Protein AF-A0A0L7RHU5-F1 (afdb_monomer_lite)

InterPro domains:
  IPR001623 DnaJ domain [PF00226] (1-61)
  IPR001623 DnaJ domain [PR00625] (3-21)
  IPR001623 DnaJ domain [PR00625] (21-36)
  IPR001623 DnaJ domain [PR00625] (69-81)
  IPR001623 DnaJ domain [PS50076] (1-64)
  IPR001623 DnaJ domain [SM00271] (1-56)
  IPR001623 DnaJ domain [cd06257] (1-52)
  IPR036869 Chaperone J-domain superfamily [G3DSA:1.10.287.110] (1-81)
  IPR036869 Chaperone J-domain superfamily [SSF46565] (1-67)
  IPR052763 DnaJ Homolog Subfamily C Member 4 [PTHR44825] (1-72)

Foldseek 3Di:
DLCVLLPHDPPDDLVSLVVSLVVVCVVLPCVPPDDNDPVSNVSSVVSNVQCNDPVSVVVVVVVVVVVVVVVPPVVVVVVPD

pLDDT: mean 77.22, std 14.47, range [41.91, 92.5]

Structure (mmCIF, N/CA/C/O backbone):
data_AF-A0A0L7RHU5-F1
#
_entry.id   AF-A0A0L7RHU5-F1
#
loop_
_atom_site.group_PDB
_atom_site.id
_atom_site.type_symbol
_atom_site.label_atom_id
_atom_site.label_alt_id
_atom_site.label_comp_id
_atom_site.label_asym_id
_atom_site.label_entity_id
_atom_site.label_seq_id
_atom_site.pdbx_PDB_ins_code
_atom_site.Cartn_x
_atom_site.Cartn_y
_atom_site.Cartn_z
_atom_site.occupancy
_atom_site.B_iso_or_equiv
_atom_site.auth_seq_id
_atom_site.auth_comp_id
_atom_site.auth_asym_id
_atom_site.auth_atom_id
_atom_site.pdbx_PDB_model_num
ATOM 1 N N . ASN A 1 1 ? -3.873 6.107 -9.111 1.00 82.31 1 ASN A N 1
ATOM 2 C CA . ASN A 1 1 ? -4.256 5.676 -7.746 1.00 82.31 1 ASN A CA 1
ATOM 3 C C . ASN A 1 1 ? -3.155 4.778 -7.157 1.00 82.31 1 ASN A C 1
ATOM 5 O O . ASN A 1 1 ? -2.584 4.011 -7.922 1.00 82.31 1 ASN A O 1
ATOM 9 N N . TYR A 1 2 ? -2.812 4.836 -5.860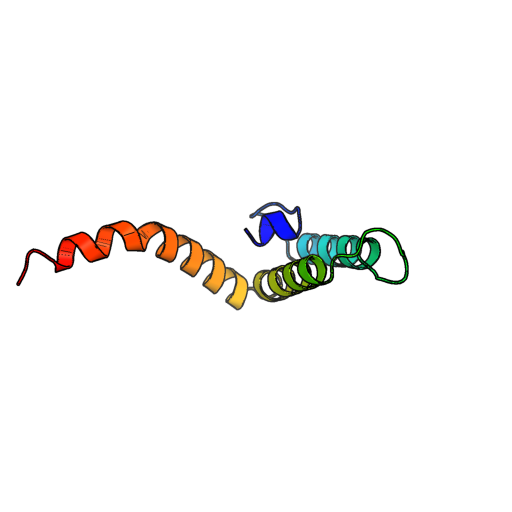 1.00 86.44 2 TYR A N 1
ATOM 10 C CA . TYR A 1 2 ? -1.746 3.982 -5.284 1.00 86.44 2 TYR A CA 1
ATOM 11 C C . TYR A 1 2 ? -2.018 2.473 -5.405 1.00 86.44 2 TYR A C 1
ATOM 13 O O . TYR A 1 2 ? -1.082 1.699 -5.597 1.00 86.44 2 TYR A O 1
ATOM 21 N N . TYR A 1 3 ? -3.285 2.052 -5.372 1.00 88.19 3 TYR A N 1
ATOM 22 C CA . TYR A 1 3 ? -3.649 0.649 -5.607 1.00 88.19 3 TYR A CA 1
ATOM 23 C C . TYR A 1 3 ? -3.349 0.215 -7.050 1.00 88.19 3 TYR A C 1
ATOM 25 O O . TYR A 1 3 ? -2.808 -0.864 -7.270 1.00 88.19 3 TYR A O 1
ATOM 33 N N . GLU A 1 4 ? -3.598 1.091 -8.028 1.00 88.25 4 GLU A N 1
ATOM 34 C CA . GLU A 1 4 ? -3.278 0.838 -9.440 1.00 88.25 4 GLU A CA 1
ATOM 35 C C . GLU A 1 4 ? -1.770 0.800 -9.692 1.00 88.25 4 GLU A C 1
ATOM 37 O O . GLU A 1 4 ? -1.305 -0.028 -10.467 1.00 88.25 4 GLU A O 1
ATOM 42 N N . VAL A 1 5 ? -0.997 1.649 -9.004 1.00 88.94 5 VAL A N 1
ATOM 43 C CA . VAL A 1 5 ? 0.474 1.660 -9.102 1.00 88.94 5 VAL A CA 1
ATOM 44 C C . VAL A 1 5 ? 1.066 0.321 -8.659 1.00 88.94 5 VAL A C 1
ATOM 46 O O . VAL A 1 5 ? 2.005 -0.174 -9.276 1.00 88.94 5 VAL A O 1
ATOM 49 N N . LEU A 1 6 ? 0.507 -0.280 -7.606 1.00 87.94 6 LEU A N 1
ATOM 50 C CA . LEU A 1 6 ? 0.901 -1.614 -7.152 1.00 87.94 6 LEU A CA 1
ATOM 51 C C . LEU A 1 6 ? 0.201 -2.746 -7.922 1.00 87.94 6 LEU A C 1
ATOM 53 O O . LEU A 1 6 ? 0.544 -3.909 -7.724 1.00 87.94 6 LEU A O 1
ATOM 57 N N . GLY A 1 7 ? -0.768 -2.433 -8.787 1.00 88.44 7 GLY A N 1
ATOM 58 C CA . GLY A 1 7 ? -1.567 -3.420 -9.514 1.00 88.44 7 GLY A CA 1
ATOM 59 C C . GLY A 1 7 ? -2.422 -4.304 -8.602 1.00 88.44 7 GLY A C 1
ATOM 60 O O . GLY A 1 7 ? -2.649 -5.472 -8.913 1.00 88.44 7 GLY A O 1
ATOM 61 N N . VAL A 1 8 ? -2.860 -3.776 -7.457 1.00 91.31 8 VAL A N 1
ATOM 62 C CA . VAL A 1 8 ? -3.655 -4.501 -6.457 1.00 91.31 8 VAL A CA 1
ATOM 63 C C . VAL A 1 8 ? -5.058 -3.912 -6.333 1.00 91.31 8 VAL A C 1
ATOM 65 O O . VAL A 1 8 ? -5.305 -2.758 -6.675 1.00 91.31 8 VAL A O 1
ATOM 68 N N . SER A 1 9 ? -5.994 -4.704 -5.810 1.00 89.12 9 SER A N 1
ATOM 69 C CA . SER A 1 9 ? -7.341 -4.218 -5.497 1.00 89.12 9 SER A CA 1
ATOM 70 C C . SER A 1 9 ? -7.325 -3.245 -4.308 1.00 89.12 9 SER A C 1
ATOM 72 O O . SER A 1 9 ? -6.482 -3.350 -3.418 1.00 89.12 9 SER A O 1
ATOM 74 N N . THR A 1 10 ? -8.305 -2.344 -4.225 1.00 85.31 10 THR A N 1
ATOM 75 C CA . THR A 1 10 ? -8.533 -1.478 -3.048 1.00 85.31 10 THR A CA 1
ATOM 76 C C . THR A 1 10 ? -8.820 -2.279 -1.771 1.00 85.31 10 THR A C 1
ATOM 78 O O . THR A 1 10 ? -8.499 -1.844 -0.661 1.00 85.31 10 THR A O 1
ATOM 81 N N . ASN A 1 11 ? -9.351 -3.496 -1.934 1.00 86.06 11 ASN A N 1
ATOM 82 C CA . ASN A 1 11 ? -9.584 -4.464 -0.861 1.00 86.06 11 ASN A CA 1
ATOM 83 C C . ASN A 1 11 ? -8.359 -5.335 -0.536 1.00 86.06 11 ASN A C 1
ATOM 85 O O . ASN A 1 11 ? -8.458 -6.211 0.321 1.00 86.06 11 ASN A O 1
ATOM 89 N N . ALA A 1 12 ? -7.216 -5.116 -1.195 1.00 88.44 12 ALA A N 1
ATOM 90 C CA . ALA A 1 12 ? -6.026 -5.922 -0.973 1.00 88.44 12 ALA A CA 1
ATOM 91 C C . ALA A 1 12 ? -5.551 -5.845 0.483 1.00 88.44 12 ALA A C 1
ATOM 93 O O . ALA A 1 12 ? -5.510 -4.787 1.128 1.00 88.44 12 ALA A O 1
ATOM 94 N N . THR A 1 13 ? -5.159 -7.003 0.996 1.00 89.62 13 THR A N 1
ATOM 95 C CA . THR A 1 13 ? -4.569 -7.149 2.319 1.00 89.62 13 THR A CA 1
ATOM 96 C C . THR A 1 13 ? -3.139 -6.608 2.332 1.00 89.62 13 THR A C 1
ATOM 98 O O . THR A 1 13 ? -2.456 -6.533 1.310 1.00 89.62 13 THR A O 1
ATOM 101 N N . LYS A 1 14 ? -2.620 -6.282 3.523 1.00 87.56 14 LYS A N 1
ATOM 102 C CA . LYS A 1 14 ? -1.217 -5.848 3.682 1.00 87.56 14 LYS A CA 1
ATOM 103 C C . LYS A 1 14 ? -0.218 -6.852 3.107 1.00 87.56 14 LYS A C 1
ATOM 105 O O . LYS A 1 14 ? 0.840 -6.458 2.626 1.00 87.56 14 LYS A O 1
ATOM 110 N N . LYS A 1 15 ? -0.554 -8.143 3.179 1.00 90.00 15 LYS A N 1
ATOM 111 C CA . LYS A 1 15 ? 0.267 -9.219 2.630 1.00 90.00 15 LYS A CA 1
ATOM 112 C C . LYS A 1 15 ? 0.331 -9.125 1.105 1.00 90.00 15 LYS A C 1
ATOM 114 O O . LYS A 1 15 ? 1.428 -9.113 0.568 1.00 90.00 15 LYS A O 1
ATOM 119 N N . GLU A 1 16 ? -0.808 -8.966 0.437 1.00 90.81 16 GLU A N 1
ATOM 120 C CA . GLU A 1 16 ? -0.867 -8.801 -1.023 1.00 90.81 16 GLU A CA 1
ATOM 121 C C . GLU A 1 16 ? -0.164 -7.523 -1.491 1.00 90.81 16 GLU A C 1
ATOM 123 O O . GLU A 1 16 ? 0.598 -7.561 -2.451 1.00 90.81 16 GLU A O 1
ATOM 128 N N . ILE A 1 17 ? -0.339 -6.413 -0.767 1.00 90.25 17 ILE A N 1
ATOM 129 C CA . ILE A 1 17 ? 0.359 -5.143 -1.030 1.00 90.25 17 I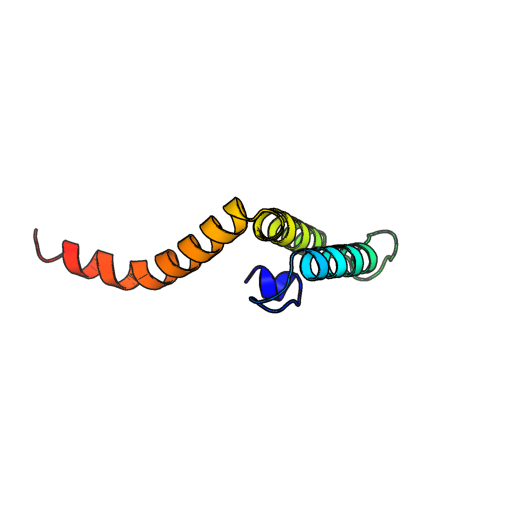LE A CA 1
ATOM 130 C C . ILE A 1 17 ? 1.884 -5.329 -0.957 1.00 90.25 17 ILE A C 1
ATOM 132 O O . ILE A 1 17 ? 2.621 -4.841 -1.814 1.00 90.25 17 ILE A O 1
ATOM 136 N N . LYS A 1 18 ? 2.368 -6.061 0.053 1.00 90.44 18 LYS A N 1
ATOM 137 C CA . LYS A 1 18 ? 3.794 -6.361 0.224 1.00 90.44 18 LYS A CA 1
ATOM 138 C C . LYS A 1 18 ? 4.317 -7.309 -0.858 1.00 90.44 18 LYS A C 1
ATOM 140 O O . LYS A 1 18 ? 5.390 -7.060 -1.404 1.00 90.44 18 LYS A O 1
ATOM 145 N N . ASP A 1 19 ? 3.572 -8.365 -1.174 1.00 92.50 19 ASP A N 1
ATOM 146 C CA . ASP A 1 19 ? 3.937 -9.334 -2.214 1.00 92.50 19 ASP A CA 1
ATOM 147 C C . ASP A 1 19 ? 4.014 -8.646 -3.596 1.00 92.50 19 ASP A C 1
ATOM 149 O O . ASP A 1 19 ? 4.984 -8.841 -4.335 1.00 92.50 19 ASP A O 1
ATOM 153 N N . ALA A 1 20 ? 3.062 -7.760 -3.913 1.00 91.81 20 ALA A N 1
ATOM 154 C CA . ALA A 1 20 ? 3.062 -6.957 -5.136 1.00 91.81 20 ALA A CA 1
ATOM 155 C C . ALA A 1 20 ? 4.251 -5.986 -5.20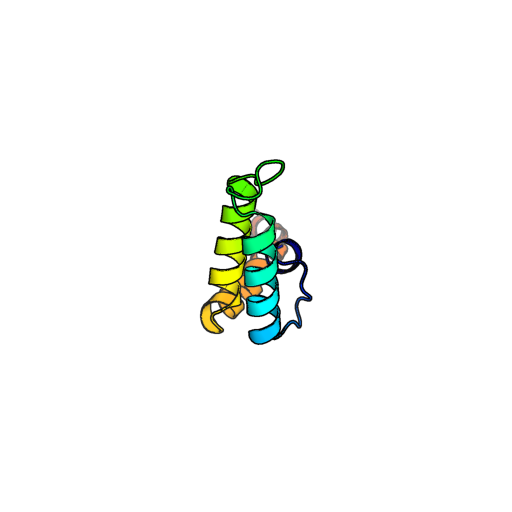7 1.00 91.81 20 ALA A C 1
ATOM 157 O O . ALA A 1 20 ? 4.940 -5.940 -6.228 1.00 91.81 20 ALA A O 1
ATOM 158 N N . TYR A 1 21 ? 4.552 -5.273 -4.114 1.00 91.19 21 TYR A N 1
ATOM 159 C CA . TYR A 1 21 ? 5.724 -4.394 -4.024 1.00 91.19 21 TYR A CA 1
ATOM 160 C C . TYR A 1 21 ? 7.029 -5.151 -4.303 1.00 91.19 21 TYR A C 1
ATOM 162 O O . TYR A 1 21 ? 7.839 -4.707 -5.113 1.00 91.19 21 TYR A O 1
ATOM 170 N N . ILE A 1 22 ? 7.226 -6.322 -3.685 1.00 89.50 22 ILE A N 1
ATOM 171 C CA . ILE A 1 22 ? 8.438 -7.134 -3.882 1.00 89.50 22 ILE A CA 1
ATOM 172 C C . ILE A 1 22 ? 8.547 -7.604 -5.337 1.00 89.50 22 ILE A C 1
ATOM 174 O O . ILE A 1 22 ? 9.636 -7.573 -5.914 1.00 89.50 22 ILE A O 1
ATOM 178 N N . LYS A 1 23 ? 7.432 -8.027 -5.942 1.00 88.50 23 LYS A N 1
ATOM 179 C CA . LYS A 1 23 ? 7.391 -8.464 -7.342 1.00 88.50 23 LYS A CA 1
ATOM 180 C C . LYS A 1 23 ? 7.761 -7.320 -8.290 1.00 88.50 23 LYS A C 1
ATOM 182 O O . LYS A 1 23 ? 8.669 -7.482 -9.101 1.00 88.50 23 LYS A O 1
ATOM 187 N N . LEU A 1 24 ? 7.123 -6.161 -8.137 1.00 86.38 24 LEU A N 1
ATOM 188 C CA . LEU A 1 24 ? 7.376 -4.979 -8.962 1.00 86.38 24 LEU A CA 1
ATOM 189 C C . LEU A 1 24 ? 8.790 -4.425 -8.762 1.00 86.38 24 LEU A C 1
ATOM 191 O O . LEU A 1 24 ? 9.459 -4.097 -9.735 1.00 86.38 24 LEU A O 1
ATOM 195 N N . SER A 1 25 ? 9.284 -4.393 -7.523 1.00 84.12 25 SER A N 1
ATOM 196 C CA . SER A 1 25 ? 10.645 -3.953 -7.194 1.00 84.12 25 SER A CA 1
ATOM 197 C C . SER A 1 25 ? 11.706 -4.808 -7.897 1.00 84.12 25 SER A C 1
ATOM 199 O O . SER A 1 25 ? 12.648 -4.270 -8.473 1.00 84.12 25 SER A O 1
ATOM 201 N N . LYS A 1 26 ? 11.514 -6.135 -7.947 1.00 82.00 26 LYS A N 1
ATOM 202 C CA . LYS A 1 26 ? 12.391 -7.0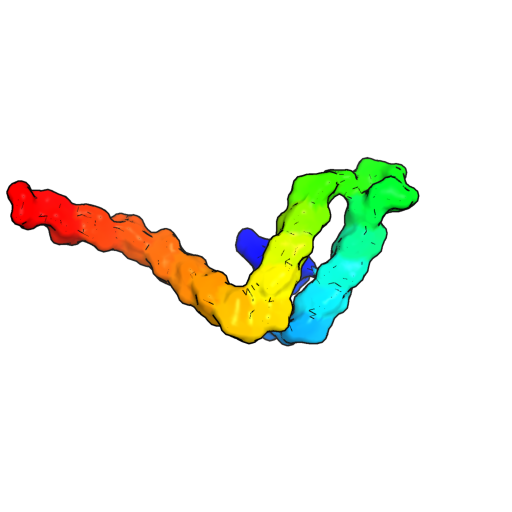54 -8.695 1.00 82.00 26 LYS A CA 1
ATOM 203 C C . LYS A 1 26 ? 12.298 -6.863 -10.211 1.00 82.00 26 LYS A C 1
ATOM 205 O O . LYS A 1 26 ? 13.312 -6.963 -10.898 1.00 82.00 26 LYS A O 1
ATOM 210 N N . GLN A 1 27 ? 11.101 -6.593 -10.733 1.00 78.88 27 GLN A N 1
ATOM 211 C CA . GLN A 1 27 ? 10.887 -6.347 -12.165 1.00 78.88 27 GLN A CA 1
ATOM 212 C C . GLN A 1 27 ? 11.481 -5.013 -12.629 1.00 78.88 27 GLN A C 1
ATOM 214 O O . GLN A 1 27 ? 11.976 -4.927 -13.748 1.00 78.88 27 GLN A O 1
ATOM 219 N N . MET A 1 28 ? 11.455 -3.996 -11.769 1.00 75.50 28 MET A N 1
ATOM 220 C CA . MET A 1 28 ? 11.949 -2.645 -12.054 1.00 75.50 28 MET A CA 1
ATOM 221 C C . MET A 1 28 ? 13.394 -2.419 -11.587 1.00 75.50 28 MET A C 1
ATOM 223 O O . MET A 1 28 ? 13.881 -1.291 -11.636 1.00 75.50 28 MET A O 1
ATOM 227 N N . HIS A 1 29 ? 14.082 -3.466 -11.123 1.00 69.56 29 HIS A N 1
ATOM 228 C CA . HIS A 1 29 ? 15.450 -3.364 -10.627 1.00 69.56 29 HIS A CA 1
ATOM 229 C C . HIS A 1 29 ? 16.415 -2.976 -11.768 1.00 69.56 29 HIS A C 1
ATOM 231 O O . HIS A 1 29 ? 16.363 -3.603 -12.828 1.00 69.56 29 HIS A O 1
ATOM 237 N N . PRO A 1 30 ? 17.316 -1.993 -11.571 1.00 65.50 30 PRO A N 1
ATOM 238 C CA . PRO A 1 30 ? 18.193 -1.467 -12.629 1.00 65.50 30 PRO A CA 1
ATOM 239 C C . PRO A 1 30 ? 19.170 -2.506 -13.206 1.00 65.50 30 PRO A C 1
ATOM 241 O O . PRO A 1 30 ? 19.625 -2.369 -14.338 1.00 65.50 30 PRO A O 1
ATOM 244 N N . ASP A 1 31 ? 19.444 -3.571 -12.453 1.00 70.31 31 ASP A N 1
ATOM 245 C CA . ASP A 1 31 ? 20.279 -4.705 -12.879 1.00 70.31 31 ASP A CA 1
ATOM 246 C C . ASP A 1 31 ? 19.589 -5.568 -13.961 1.00 70.31 31 ASP A C 1
ATOM 248 O O . ASP A 1 31 ? 20.241 -6.175 -14.803 1.00 70.31 31 ASP A O 1
ATOM 252 N N . ASN A 1 32 ? 18.250 -5.532 -14.039 1.00 64.44 32 ASN A N 1
ATOM 253 C CA . ASN A 1 32 ? 17.488 -6.032 -15.189 1.00 64.44 32 ASN A CA 1
ATOM 254 C C . ASN A 1 32 ? 17.403 -4.924 -16.253 1.00 64.44 32 ASN A C 1
ATOM 256 O O . ASN A 1 32 ? 16.344 -4.355 -16.539 1.00 64.44 32 ASN A O 1
ATOM 260 N N . SER A 1 33 ? 18.569 -4.568 -16.791 1.00 56.88 33 SER A N 1
ATOM 261 C CA . SER A 1 33 ? 18.785 -3.483 -17.750 1.00 56.88 33 SER A CA 1
ATOM 262 C C . SER A 1 33 ? 17.943 -3.654 -19.018 1.00 56.88 33 SER A C 1
ATOM 264 O O . SER A 1 33 ? 18.332 -4.379 -19.928 1.00 56.88 33 SER A O 1
ATOM 266 N N . SER A 1 34 ? 16.780 -2.989 -19.072 1.00 55.75 34 SER A N 1
ATOM 267 C CA . SER A 1 34 ? 16.055 -2.611 -20.306 1.00 55.75 34 SER A CA 1
ATOM 268 C C . SER A 1 34 ? 14.820 -1.722 -20.067 1.00 55.75 34 SER A C 1
ATOM 270 O O . SER A 1 34 ? 14.395 -1.051 -21.002 1.00 55.75 34 SER A O 1
ATOM 272 N N . LYS A 1 35 ? 14.188 -1.716 -18.875 1.00 56.22 35 LYS A N 1
ATOM 273 C CA . LYS A 1 35 ? 12.870 -1.047 -18.683 1.00 56.22 35 LYS A CA 1
ATOM 274 C C . LYS A 1 35 ? 12.633 -0.343 -17.334 1.00 56.22 35 LYS A C 1
ATOM 276 O O . LYS A 1 35 ? 11.537 0.162 -17.103 1.00 56.22 35 LYS A O 1
ATOM 281 N N . GLY A 1 36 ? 13.618 -0.307 -16.437 1.00 56.75 36 GLY A N 1
ATOM 282 C CA . GLY A 1 36 ? 13.457 0.270 -15.098 1.00 56.75 36 GLY A CA 1
ATOM 283 C C . GLY A 1 36 ? 13.422 1.800 -15.109 1.00 56.75 36 GLY A C 1
ATOM 284 O O . GLY A 1 36 ? 14.457 2.443 -14.965 1.00 56.75 36 GLY A O 1
ATOM 285 N N . ASN A 1 37 ? 12.239 2.400 -15.252 1.00 70.44 37 ASN A N 1
ATOM 286 C CA . ASN A 1 37 ? 12.057 3.832 -15.016 1.00 70.44 37 ASN A CA 1
ATOM 287 C C . ASN A 1 37 ? 12.179 4.128 -13.517 1.00 70.44 37 ASN A C 1
ATOM 289 O O . ASN A 1 37 ? 11.340 3.700 -12.723 1.00 70.44 37 ASN A O 1
ATOM 293 N N . HIS A 1 38 ? 13.185 4.920 -13.132 1.00 75.31 38 HIS A N 1
ATOM 294 C CA . HIS A 1 38 ? 13.358 5.399 -11.755 1.00 75.31 38 HIS A CA 1
ATOM 295 C C . HIS A 1 38 ? 12.069 6.033 -11.206 1.00 75.31 38 HIS A C 1
ATOM 297 O O . HIS A 1 38 ? 11.677 5.773 -10.072 1.00 75.31 38 HIS A O 1
ATOM 303 N N . ALA A 1 39 ? 11.360 6.790 -12.048 1.00 81.00 39 ALA A N 1
ATOM 304 C CA . ALA A 1 39 ? 10.084 7.407 -11.703 1.00 81.00 39 ALA A CA 1
ATOM 305 C C . ALA A 1 39 ? 9.015 6.386 -11.276 1.00 81.00 39 ALA A C 1
ATOM 307 O O . ALA A 1 39 ? 8.256 6.639 -10.344 1.00 81.00 39 ALA A O 1
ATOM 308 N N . ASP A 1 40 ? 8.957 5.223 -11.920 1.00 81.50 40 ASP A N 1
ATOM 309 C CA . ASP A 1 40 ? 7.974 4.196 -11.581 1.00 81.50 40 ASP A CA 1
ATOM 310 C C . ASP A 1 40 ? 8.363 3.462 -10.296 1.00 81.50 40 ASP A C 1
ATOM 312 O O . ASP A 1 40 ? 7.499 3.170 -9.470 1.00 81.50 40 ASP A O 1
ATOM 316 N N . PHE A 1 41 ? 9.662 3.262 -10.056 1.00 83.19 41 PHE A N 1
ATOM 317 C CA . PHE A 1 41 ? 10.155 2.744 -8.779 1.00 83.19 41 PHE A CA 1
ATOM 318 C C . PHE A 1 41 ? 9.798 3.668 -7.604 1.00 83.19 41 PHE A C 1
ATOM 320 O O . PHE A 1 41 ? 9.341 3.192 -6.562 1.00 83.19 41 PHE A O 1
ATOM 327 N N . VAL A 1 42 ? 9.946 4.986 -7.783 1.00 86.19 42 VAL A N 1
ATOM 328 C CA . VAL A 1 42 ? 9.542 5.986 -6.781 1.00 86.19 42 VAL A CA 1
ATOM 329 C C . VAL A 1 42 ? 8.044 5.874 -6.486 1.00 86.19 42 VAL A C 1
ATOM 331 O O . VAL A 1 42 ? 7.678 5.703 -5.323 1.00 86.19 42 VAL A O 1
ATOM 334 N N . LYS A 1 43 ? 7.188 5.837 -7.518 1.00 88.62 43 LYS A N 1
ATOM 335 C CA . LYS A 1 43 ? 5.730 5.683 -7.345 1.00 88.62 43 LYS A CA 1
ATOM 336 C C . LYS A 1 43 ? 5.363 4.401 -6.593 1.00 88.62 43 LYS A C 1
ATOM 338 O O . LYS A 1 43 ? 4.507 4.432 -5.710 1.00 88.62 43 LYS A O 1
ATOM 343 N N . ILE A 1 44 ? 5.998 3.274 -6.928 1.00 89.31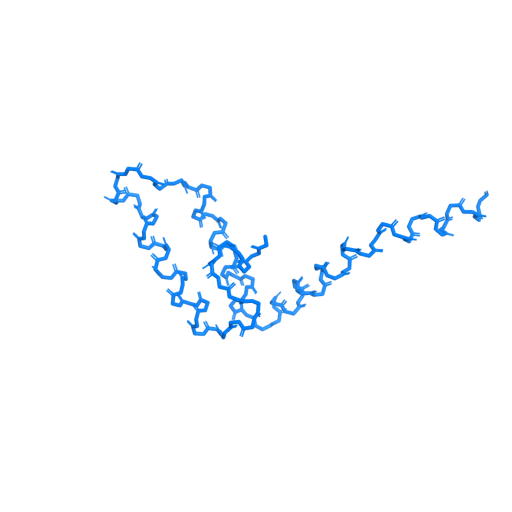 44 ILE A N 1
ATOM 344 C CA . ILE A 1 44 ? 5.781 1.977 -6.262 1.00 89.31 44 ILE A CA 1
ATOM 345 C C . ILE A 1 44 ? 6.136 2.068 -4.772 1.00 89.31 44 ILE A C 1
ATOM 347 O O . ILE A 1 44 ? 5.394 1.570 -3.921 1.00 89.31 44 ILE A O 1
ATOM 351 N N . ASN A 1 45 ? 7.249 2.724 -4.445 1.00 89.62 45 ASN A N 1
ATOM 352 C CA . ASN A 1 45 ? 7.705 2.885 -3.069 1.00 89.62 45 ASN A CA 1
ATOM 353 C C . ASN A 1 45 ? 6.796 3.827 -2.259 1.00 89.62 45 ASN A C 1
ATOM 355 O O . ASN A 1 45 ? 6.463 3.533 -1.110 1.00 89.62 45 ASN A O 1
ATOM 359 N N . GLU A 1 46 ? 6.341 4.931 -2.852 1.00 90.25 46 GLU A N 1
ATOM 360 C CA . GLU A 1 46 ? 5.365 5.833 -2.227 1.00 90.25 46 GLU A CA 1
ATOM 361 C C . GLU A 1 46 ? 4.032 5.125 -1.965 1.00 90.25 46 GLU A C 1
ATOM 363 O O . GLU A 1 46 ? 3.537 5.138 -0.834 1.00 90.25 46 GLU A O 1
ATOM 368 N N . ALA A 1 47 ? 3.495 4.427 -2.971 1.00 90.88 47 ALA A N 1
ATOM 369 C CA . ALA A 1 47 ? 2.259 3.662 -2.845 1.00 90.88 47 ALA A CA 1
ATOM 370 C C . ALA A 1 47 ? 2.352 2.623 -1.720 1.00 90.88 47 ALA A C 1
ATOM 372 O O . ALA A 1 47 ? 1.456 2.524 -0.879 1.00 90.88 47 ALA A O 1
ATOM 373 N N . TYR A 1 48 ? 3.462 1.884 -1.648 1.00 91.75 48 TYR A N 1
ATOM 374 C CA . TYR A 1 48 ? 3.696 0.932 -0.569 1.00 91.75 48 TYR A CA 1
ATOM 375 C C . TYR A 1 48 ? 3.798 1.619 0.800 1.00 91.75 48 TYR A C 1
ATOM 377 O O . TYR A 1 48 ? 3.164 1.163 1.751 1.00 91.75 48 TYR A O 1
ATOM 385 N N . ASN A 1 49 ? 4.537 2.725 0.926 1.00 89.12 49 ASN A N 1
ATOM 386 C CA . ASN A 1 49 ? 4.679 3.442 2.199 1.00 89.12 49 ASN A CA 1
ATOM 387 C C . ASN A 1 49 ? 3.338 3.923 2.760 1.00 89.12 49 ASN A C 1
ATOM 389 O O . ASN A 1 49 ? 3.107 3.834 3.971 1.00 89.12 49 ASN A O 1
ATOM 393 N N . VAL A 1 50 ? 2.450 4.391 1.883 1.00 89.19 50 VAL A N 1
ATOM 394 C CA . VAL A 1 50 ? 1.117 4.862 2.262 1.00 89.19 50 VAL A CA 1
ATOM 395 C C . VAL A 1 50 ? 0.186 3.692 2.583 1.00 89.19 50 VAL A C 1
ATOM 397 O O . VAL A 1 50 ? -0.462 3.708 3.629 1.00 89.19 50 VAL A O 1
ATOM 400 N N . LEU A 1 51 ? 0.148 2.649 1.751 1.00 87.38 51 LEU A N 1
ATOM 401 C CA . LEU A 1 51 ? -0.796 1.535 1.903 1.00 87.38 51 LEU A CA 1
ATOM 402 C C . LEU A 1 51 ? -0.370 0.486 2.948 1.00 87.38 51 LEU A C 1
ATOM 404 O O . LEU A 1 51 ? -1.214 -0.238 3.481 1.00 87.38 51 LEU A O 1
ATOM 408 N N . SER A 1 52 ? 0.920 0.406 3.283 1.00 86.25 52 SER A N 1
ATOM 409 C CA . SER A 1 52 ? 1.463 -0.580 4.230 1.00 86.25 52 SER A CA 1
ATOM 410 C C . SER A 1 52 ? 1.030 -0.323 5.682 1.00 86.25 52 SER A C 1
ATOM 412 O O . SER A 1 52 ? 0.745 -1.268 6.434 1.00 86.25 52 SER A O 1
ATOM 414 N N . LYS A 1 53 ? 0.910 0.948 6.102 1.00 87.12 53 LYS A N 1
ATOM 415 C CA . LYS A 1 53 ? 0.490 1.293 7.473 1.00 87.12 53 LYS A CA 1
ATOM 416 C C . LYS A 1 53 ? -1.004 1.602 7.506 1.00 87.12 53 LYS A C 1
ATOM 418 O O . LYS A 1 53 ? -1.511 2.384 6.715 1.00 87.12 53 LYS A O 1
ATOM 423 N N . THR A 1 54 ? -1.709 1.042 8.491 1.00 82.88 54 THR A N 1
ATOM 424 C CA . THR A 1 54 ? -3.165 1.228 8.626 1.00 82.88 54 THR A CA 1
ATOM 425 C C . THR A 1 54 ? -3.539 2.705 8.745 1.00 82.88 54 THR A C 1
ATOM 427 O O . THR A 1 54 ? -4.441 3.154 8.053 1.00 82.88 54 THR A O 1
ATOM 430 N N . LYS A 1 55 ? -2.809 3.471 9.569 1.00 83.88 55 LYS A N 1
ATOM 431 C CA . LYS A 1 55 ? -3.072 4.904 9.756 1.00 83.88 55 LYS A CA 1
ATOM 432 C C . LYS A 1 55 ? -2.879 5.700 8.463 1.00 83.88 55 LYS A C 1
ATOM 434 O O . LYS A 1 55 ? -3.750 6.476 8.108 1.00 83.88 55 LYS A O 1
ATOM 439 N N . THR A 1 56 ? -1.767 5.507 7.751 1.00 84.75 56 THR A N 1
ATOM 440 C CA . THR A 1 56 ? -1.492 6.250 6.506 1.00 84.75 56 THR A CA 1
ATOM 441 C C . THR A 1 56 ? -2.445 5.851 5.387 1.00 84.75 56 THR A C 1
ATOM 443 O O . THR A 1 56 ? -2.896 6.728 4.661 1.00 84.75 56 THR A O 1
ATOM 446 N N . LYS A 1 57 ? -2.830 4.569 5.307 1.00 84.06 57 LYS A N 1
ATOM 447 C CA . LYS A 1 57 ? -3.881 4.089 4.403 1.00 84.06 57 LYS A CA 1
ATOM 448 C C . LYS A 1 57 ? -5.201 4.807 4.682 1.00 84.06 57 LYS A C 1
ATOM 450 O O . LYS A 1 57 ? -5.790 5.360 3.769 1.00 84.06 57 LYS A O 1
ATOM 455 N N . GLN A 1 58 ? -5.621 4.861 5.948 1.00 84.00 58 GLN A N 1
ATOM 456 C CA . GLN A 1 58 ? -6.846 5.562 6.342 1.00 84.00 58 GLN A CA 1
ATOM 457 C C . GLN A 1 58 ? -6.796 7.053 5.996 1.00 84.00 58 GLN A C 1
ATOM 459 O O . GLN A 1 58 ? -7.768 7.572 5.462 1.00 84.00 58 GLN A O 1
ATOM 464 N N . TYR A 1 59 ? -5.677 7.735 6.258 1.00 84.44 59 TYR A N 1
ATOM 465 C CA . TYR A 1 59 ? -5.517 9.140 5.869 1.00 84.44 59 TYR A CA 1
ATOM 466 C C . TYR A 1 59 ? -5.580 9.335 4.357 1.00 84.44 59 TYR A C 1
ATOM 468 O O . TYR A 1 59 ? -6.231 10.269 3.908 1.00 84.44 59 TYR A O 1
ATOM 476 N N . TYR A 1 60 ? -4.961 8.450 3.578 1.00 82.62 60 TYR A N 1
ATOM 477 C CA . TYR A 1 60 ? -5.018 8.507 2.121 1.00 82.62 60 TYR A CA 1
ATOM 478 C C . TYR A 1 60 ? -6.422 8.234 1.581 1.00 82.62 60 TYR A C 1
ATOM 480 O O . TYR A 1 60 ? -6.894 8.972 0.728 1.00 82.62 60 TYR A O 1
ATOM 488 N N . ASP A 1 61 ? -7.118 7.222 2.104 1.00 83.00 61 ASP A N 1
ATOM 489 C CA . ASP A 1 61 ? -8.495 6.910 1.709 1.00 83.00 61 ASP A CA 1
ATOM 490 C C . ASP A 1 61 ? -9.455 8.067 2.074 1.00 83.00 61 ASP A C 1
ATOM 492 O O . ASP A 1 61 ? -10.390 8.368 1.328 1.00 83.00 61 ASP A O 1
ATOM 496 N N . LEU A 1 62 ? -9.215 8.747 3.205 1.00 82.50 62 LEU A N 1
ATOM 497 C CA . LEU A 1 62 ? -9.932 9.966 3.588 1.00 82.50 62 LEU A CA 1
ATOM 498 C C . LEU A 1 62 ? -9.607 11.122 2.639 1.00 82.50 62 LEU A C 1
ATOM 500 O O . LEU A 1 62 ? -10.532 11.714 2.091 1.00 82.50 62 LEU A O 1
ATOM 504 N N . ASP A 1 63 ? -8.329 11.421 2.407 1.00 81.62 63 ASP A N 1
ATOM 505 C CA . ASP A 1 63 ? -7.895 12.485 1.498 1.00 81.62 63 ASP A CA 1
ATOM 506 C C . ASP A 1 63 ? -8.464 12.286 0.090 1.00 81.62 63 ASP A C 1
ATOM 508 O O . ASP A 1 63 ? -9.079 13.197 -0.453 1.00 81.62 63 ASP A O 1
ATOM 512 N N . LEU A 1 64 ? -8.402 11.066 -0.449 1.00 80.31 64 LEU A N 1
ATOM 513 C CA . LEU A 1 64 ? -8.964 10.722 -1.755 1.00 80.31 64 LEU A CA 1
ATOM 514 C C . LEU A 1 64 ? -10.471 11.029 -1.828 1.00 80.31 64 LEU A C 1
ATOM 516 O O . LEU A 1 64 ? -10.969 11.483 -2.861 1.00 80.31 64 LEU A O 1
ATOM 520 N N . LYS A 1 65 ? -11.200 10.812 -0.726 1.00 74.19 65 LYS A N 1
ATOM 521 C CA . LYS A 1 65 ? -12.632 11.121 -0.596 1.00 74.19 65 LYS A CA 1
ATOM 522 C C . LYS A 1 65 ? -12.904 12.621 -0.429 1.00 74.19 65 LYS A C 1
ATOM 524 O O . LYS A 1 65 ? -13.944 13.088 -0.889 1.00 74.19 65 LYS A O 1
ATOM 529 N N . TYR A 1 66 ? -12.010 13.364 0.221 1.00 68.50 66 TYR A N 1
ATOM 530 C CA . TYR A 1 66 ? -12.124 14.813 0.419 1.00 68.50 66 TYR A CA 1
ATOM 531 C C . TYR A 1 66 ? -11.714 15.608 -0.829 1.00 68.50 66 TYR A C 1
ATOM 533 O O . TYR A 1 66 ? -12.446 16.512 -1.222 1.00 68.50 66 TYR A O 1
ATOM 541 N N . ASN A 1 67 ? -10.627 15.234 -1.508 1.00 66.56 67 ASN A N 1
ATOM 542 C CA . ASN A 1 67 ? -10.183 15.839 -2.770 1.00 66.56 67 ASN A CA 1
ATOM 543 C C . ASN A 1 67 ? -11.194 15.635 -3.910 1.00 66.56 67 ASN A C 1
ATOM 545 O O . ASN A 1 67 ? -11.339 16.494 -4.770 1.00 66.56 67 ASN A O 1
ATOM 549 N N . ASN A 1 68 ? -11.958 14.538 -3.901 1.00 60.09 68 ASN A N 1
ATOM 550 C CA . ASN A 1 68 ? -13.072 14.355 -4.842 1.00 60.09 68 ASN A CA 1
ATOM 551 C C . ASN A 1 68 ? -14.326 15.184 -4.489 1.00 60.09 68 ASN A C 1
ATOM 553 O O . ASN A 1 68 ? -15.262 15.223 -5.279 1.00 60.09 68 ASN A O 1
ATOM 557 N N . ARG A 1 69 ? -14.373 15.835 -3.316 1.00 54.75 69 ARG A N 1
ATOM 558 C CA . ARG A 1 69 ? -15.522 16.619 -2.818 1.00 54.75 69 ARG A CA 1
ATOM 559 C C . ARG A 1 69 ? -15.269 18.124 -2.717 1.00 54.75 69 ARG A C 1
ATOM 561 O O . ARG A 1 69 ? -16.221 18.883 -2.562 1.00 54.75 69 ARG A O 1
ATOM 568 N N . SER A 1 70 ? -14.019 18.573 -2.800 1.00 51.75 70 SER A N 1
ATOM 569 C CA . SER A 1 70 ? -13.648 19.990 -2.682 1.00 51.75 70 SER A CA 1
ATOM 570 C C . SER A 1 70 ? -14.115 20.850 -3.863 1.00 51.75 70 SER A C 1
ATOM 572 O O . SER A 1 70 ? -14.257 22.057 -3.699 1.00 51.75 70 SER A O 1
ATOM 574 N N . SER A 1 71 ? -14.469 20.253 -5.008 1.00 54.47 71 SER A N 1
ATOM 575 C CA . SER A 1 71 ? -15.043 20.987 -6.148 1.00 54.47 71 SER A CA 1
ATOM 576 C C . SER A 1 71 ? -16.442 21.577 -5.885 1.00 54.47 71 SER A C 1
ATOM 578 O O . SER A 1 71 ? -16.876 22.425 -6.660 1.00 54.47 71 SER A O 1
ATOM 580 N N . GLU A 1 72 ? -17.16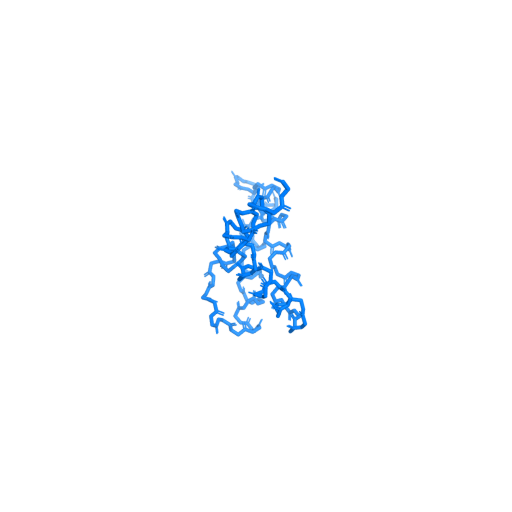0 21.158 -4.837 1.00 52.00 72 GLU A N 1
ATOM 581 C CA . GLU A 1 72 ? -18.509 21.674 -4.529 1.00 52.00 72 GLU A CA 1
ATOM 582 C C . GLU A 1 72 ? -18.533 22.707 -3.384 1.00 52.00 72 GLU A C 1
ATOM 584 O O . GLU A 1 72 ? -19.535 23.400 -3.208 1.00 52.00 72 GLU A O 1
ATOM 589 N N . TYR A 1 73 ? -17.447 22.862 -2.613 1.00 51.69 73 TYR A N 1
ATOM 590 C CA . TYR A 1 73 ? -17.437 23.729 -1.421 1.00 51.69 73 TYR A CA 1
ATOM 591 C C . TYR A 1 73 ? -16.975 25.170 -1.701 1.00 51.69 73 TYR A C 1
ATOM 593 O O . TYR A 1 73 ? -17.468 26.104 -1.067 1.00 51.69 73 TYR A O 1
ATOM 601 N N . ASP A 1 74 ? -16.105 25.379 -2.696 1.00 55.38 74 ASP A N 1
ATOM 602 C CA . ASP A 1 74 ? -15.685 26.725 -3.126 1.00 55.38 74 ASP A CA 1
ATOM 603 C C . ASP A 1 74 ? -16.856 27.546 -3.708 1.00 55.38 74 ASP A C 1
ATOM 605 O O . ASP A 1 74 ? -16.956 28.754 -3.493 1.00 55.38 74 ASP A O 1
ATOM 609 N N . GLY A 1 75 ? -17.822 26.887 -4.363 1.00 53.69 75 GLY A N 1
ATOM 610 C CA . GLY A 1 75 ? -19.011 27.547 -4.919 1.00 53.69 75 GLY A CA 1
ATOM 611 C C . GLY A 1 75 ? -20.009 28.056 -3.868 1.00 53.69 75 GLY A C 1
ATOM 612 O O . GLY A 1 75 ? -20.697 29.048 -4.105 1.00 53.69 75 GLY A O 1
ATOM 613 N N . TYR A 1 76 ? -20.072 27.427 -2.690 1.00 54.22 76 TYR A N 1
ATOM 614 C CA . TYR A 1 76 ? -21.029 27.785 -1.632 1.00 54.22 76 TYR A CA 1
ATOM 615 C C . TYR A 1 76 ? -20.580 28.981 -0.779 1.00 54.22 76 TYR A C 1
ATOM 617 O O . TYR A 1 76 ? -21.420 29.695 -0.232 1.00 54.22 76 TYR A O 1
ATOM 625 N N . MET A 1 77 ? -19.270 29.232 -0.679 1.00 51.88 77 MET A N 1
ATOM 626 C CA . MET A 1 77 ? -18.725 30.364 0.086 1.00 51.88 77 MET A CA 1
ATOM 627 C C . MET A 1 77 ? -18.641 31.660 -0.739 1.00 51.88 77 MET A C 1
ATOM 629 O O . MET A 1 77 ? -18.564 32.740 -0.160 1.00 51.88 77 MET A O 1
ATOM 633 N N . SER A 1 78 ? -18.721 31.580 -2.074 1.00 52.72 78 SER A N 1
ATOM 634 C CA . SER A 1 78 ? -18.624 32.743 -2.976 1.00 52.72 78 SER A CA 1
ATOM 635 C C . SER A 1 78 ? -19.917 33.570 -3.102 1.00 52.72 78 SER A C 1
ATOM 637 O O . SER A 1 78 ? -19.883 34.681 -3.613 1.00 52.72 78 SER A O 1
ATOM 639 N N . GLN A 1 79 ? -21.065 33.074 -2.620 1.00 48.88 79 GLN A N 1
ATOM 640 C CA . GLN A 1 79 ? -22.348 33.805 -2.669 1.00 48.88 79 GLN A CA 1
ATOM 641 C C . GLN A 1 79 ? -22.608 34.700 -1.445 1.00 48.88 79 GLN A C 1
ATOM 643 O O . GLN A 1 79 ? -23.698 35.257 -1.311 1.00 48.88 79 GLN A O 1
ATOM 648 N N . LYS A 1 80 ? -21.645 34.808 -0.520 1.00 46.03 80 LYS A N 1
ATOM 649 C CA . LYS A 1 80 ? -21.814 35.548 0.740 1.00 46.03 80 LYS A CA 1
ATOM 650 C C . LYS A 1 80 ? -20.912 36.772 0.915 1.00 46.03 80 LYS A C 1
ATOM 652 O O . LYS A 1 80 ? -20.868 37.298 2.024 1.00 46.03 80 LYS A O 1
ATOM 657 N N . ASN A 1 81 ? -20.273 37.241 -0.158 1.00 41.91 81 ASN A N 1
ATOM 658 C CA . ASN A 1 81 ? -19.640 38.561 -0.204 1.00 41.91 81 ASN A CA 1
ATOM 659 C C . ASN A 1 81 ? -20.403 39.500 -1.133 1.00 41.91 81 ASN A C 1
ATOM 661 O O . ASN A 1 81 ? -20.675 39.082 -2.279 1.00 41.91 81 ASN A O 1
#

Secondary structure (DSSP, 8-state):
-HHHHTT--TT--HHHHHHHHHHHHHHT-TTSTTS--HHHHHHHHHHHHHHHSHHHHHHHHHHHHHHTTGGGTHHHHGGG-

Radius of gyration: 17.16 Å; chains: 1; bounding box: 43×48×30 Å

Organism: NCBI:txid597456

Sequence (81 aa):
NYYEVLGVSTNATKKEIKDAYIKLSKQMHPDNSSKGNHADFVKINEAYNVLSKTKTKQYYDLDLKYNNRSSEYDGYMSQKN

=== Feature glossary ===
Key to the feature types in this record:

Secondary structure (8-state, DSSP). Secondary structure is the local, repeating backbone conformation. DSSP classifies it into eight states by reading the hydrogen-bond network: three helix types (H, G, I), two β types (E, B), two non-regular types (T, S), and unstructured coil (-).

Backbone torsions (φ/ψ). Backbone dihedral angles. Every residue except chain termini has a φ (preceding-C → N → Cα → C) and a ψ (N → Cα → C → next-N). They are reported in degrees following the IUPAC sign convention. Secondary structure is essentially a statement about which (φ, ψ) basin each residue occupies.

Predicted aligned error. Predicted Aligned Error (PAE) is an AlphaFold confidence matrix: entry (i, j) is the expected error in the position of residue j, in ångströms, when the prediction is superimposed on the true structure at residue i. Low PAE within a block of residues means that block is internally rigid and well-predicted; high PAE between two blocks means their relative placement is uncertain even if each block individually is confident.

B-factor. B-factor (Debye–Waller factor) reflects atomic displacement in the crystal lattice. It is an experimental observable (units Å²), not a prediction; low values mean the atom is pinned down, high values mean it moves or is heterogeneous across the crystal.

Secondary structure (3-state, P-SEA). Three-state secondary structure (P-SEA) collapses the eight DSSP classes into helix (a), strand (b), and coil (c). P-SEA assigns these from Cα geometry alone — distances and angles — without requiring backbone oxygens, so it works on any Cα trace.

Sequence. Primary structure: the covalent order of the twenty standard amino acids along the backbone. Two proteins with the same sequence will (almost always) fold to the same structure; two with 30% identity often share a fold but not the details.

pLDDT. pLDDT is the predicted lDDT-Cα score: AlphaFold's confidence that the local environment of each residue (all inter-atomic distances within 15 Å) is correctly placed. It is a per-residue number between 0 and 100, with higher meaning more reliable.

InterPro / GO / CATH / organism. Functional annotations link the protein to curated databases. InterPro entries identify conserved domains and families by matching the sequence against member-database signatures (Pfam, PROSITE, CDD, …). Gene Ontology (GO) terms describe molecular function, biological process, and cellular component in a controlled vocabulary. CATH places the structure in a hierarchical fold classification (Class/Architecture/Topology/Homologous-superfamily). The organism is the source species.

Contact-map, Ramachandran, and PAE plots. Three diagnostic plots accompany the record. The Cα contact map visualizes the tertiary structure as a 2D adjacency matrix (8 Å cutoff, sequence-local contacts suppressed). The Ramachandran plot shows the distribution of backbone (φ, ψ) torsions, with points in the α and β basins reflecting secondary structure content. The PAE plot shows AlphaFold's inter-residue confidence as a color matrix.

mmCIF coordinates. The mmCIF table is the protein's shape written out atom by atom. For each backbone N, Cα, C, and carbonyl O, it records an (x, y, z) coordinate triple in Å plus the residue type, chain letter, and residue number.

Radius of gyration, Cα contacts, bounding box. Three whole-structure scalars: the radius of gyration (RMS distance of Cα from centroid, in Å), the count of Cα–Cα contacts (pairs closer than 8 Å and separated by more than four residues in sequence — i.e. tertiary, not local, contacts), and the bounding-box dimensions. Together they distinguish compact globular folds from extended fibres or disordered chains.

Foldseek 3Di. The Foldseek 3Di string encodes local tertiary geometry as a 20-letter alphabet — one character per residue — derived from the relative positions of nearby Cα atoms. Unlike the amino-acid sequence, 3Di is a direct function of the 3D structure, so two proteins with the same fold have similar 3Di strings even at low sequence identity.

Rendered structure images. Six rendered views show the 3D structure from the faces of a cube — i.e. along ±x, ±y, ±z. Rendering representation is drawn randomly per protein from cartoon (secondary-structure ribbons), sticks (backbone bonds), or molecular surface; coloring is either N→C rainbow (blue at the N-terminus through red at the C-terminus) or one color per chain.

Nearest PDB structures. The Foldseek neighbor list gives the closest experimentally determined structures in the PDB, ranked by structural alignment. TM-score near 1 means near-identical fold; near 0.3 means only rough topology match. This is how one finds what a novel AlphaFold prediction most resembles in the solved-structure universe.

Solvent-accessible surface area. SASA measures how much of the protein is reachable by solvent. It is computed by rolling a water-sized probe over the atomic surface and summing the exposed area (Å²). Per-residue SASA distinguishes core (buried, low SASA) from surface (exposed, high SASA) residues; total SASA is a whole-molecule size measure.